Protein AF-A0A1F9B0J6-F1 (afdb_monomer_lite)

Secondary structure (DSSP, 8-state):
-PPPPPHHHHHHHHHHHHHHHHHH----HHHHHH-SS--EEEEEEEETTS-EEEEEEEE--S-HHHHHHHHHHHHHTPSPPPP-TT--SSEEEEEEEE---

Radius of gyration: 14.73 Å; chains: 1; bounding box: 30×20×51 Å

Structure (mmCIF, N/CA/C/O backbone):
data_AF-A0A1F9B0J6-F1
#
_entry.id   AF-A0A1F9B0J6-F1
#
loop_
_atom_site.group_PDB
_atom_site.id
_atom_site.type_symbol
_atom_site.label_atom_id
_atom_site.label_alt_id
_atom_site.label_comp_id
_atom_site.label_asym_id
_atom_site.label_entity_id
_atom_site.label_seq_id
_atom_site.pdbx_PDB_ins_code
_atom_site.Cartn_x
_atom_site.Cartn_y
_atom_site.Cartn_z
_atom_site.occupancy
_atom_site.B_iso_or_equiv
_atom_site.auth_seq_id
_atom_site.auth_comp_id
_atom_site.auth_asym_id
_atom_site.auth_atom_id
_atom_site.pdbx_PDB_model_num
ATOM 1 N N . ALA A 1 1 ? -6.252 -5.030 30.676 1.00 46.53 1 ALA A N 1
ATOM 2 C CA . ALA A 1 1 ? -5.762 -4.214 29.547 1.00 46.53 1 ALA A CA 1
ATOM 3 C C . ALA A 1 1 ? -5.710 -5.083 28.290 1.00 46.53 1 ALA A C 1
ATOM 5 O O . ALA A 1 1 ? -5.412 -6.268 28.442 1.00 46.53 1 ALA A O 1
ATOM 6 N N . PRO A 1 2 ? -6.030 -4.563 27.091 1.00 57.66 2 PRO A N 1
ATOM 7 C CA . PRO A 1 2 ? -5.771 -5.282 25.844 1.00 57.66 2 PRO A CA 1
ATOM 8 C C . PRO A 1 2 ? -4.270 -5.579 25.730 1.00 57.66 2 PRO A C 1
ATOM 10 O O . PRO A 1 2 ? -3.437 -4.765 26.130 1.00 57.66 2 PRO A O 1
ATOM 13 N N . ARG A 1 3 ? -3.923 -6.779 25.261 1.00 60.94 3 ARG A N 1
ATOM 14 C CA . ARG A 1 3 ? -2.525 -7.182 25.078 1.00 60.94 3 ARG A CA 1
ATOM 15 C C . ARG A 1 3 ? -1.986 -6.466 23.830 1.00 60.94 3 ARG A C 1
ATOM 17 O O . ARG A 1 3 ? -2.671 -6.532 22.809 1.00 60.94 3 ARG A O 1
ATOM 24 N N . PRO A 1 4 ? -0.812 -5.811 23.889 1.00 70.81 4 PRO A N 1
ATOM 25 C CA . PRO A 1 4 ? -0.221 -5.197 22.705 1.00 70.81 4 PRO A CA 1
ATOM 26 C C . PRO A 1 4 ? -0.011 -6.253 21.614 1.00 70.81 4 PRO A C 1
ATOM 28 O O . PRO A 1 4 ? 0.264 -7.423 21.907 1.00 70.81 4 PRO A O 1
ATOM 31 N N . LEU A 1 5 ? -0.188 -5.845 20.358 1.00 77.75 5 LEU A N 1
ATOM 32 C CA . LEU A 1 5 ? 0.046 -6.705 19.206 1.00 77.75 5 LEU A CA 1
ATOM 33 C C . LEU A 1 5 ? 1.538 -7.071 19.147 1.00 77.75 5 LEU A C 1
ATOM 35 O O . LEU A 1 5 ? 2.395 -6.196 19.193 1.00 77.75 5 LEU A O 1
ATOM 39 N N . SER A 1 6 ? 1.850 -8.364 19.082 1.00 85.62 6 SER A N 1
ATOM 40 C CA . SER A 1 6 ? 3.230 -8.848 18.952 1.00 85.62 6 SER A CA 1
ATOM 41 C C . SER A 1 6 ? 3.745 -8.672 17.523 1.00 85.62 6 SER A C 1
ATOM 43 O O . SER A 1 6 ? 2.962 -8.853 16.590 1.00 85.62 6 SER A O 1
ATOM 45 N N . GLU A 1 7 ? 5.055 -8.477 17.349 1.00 84.88 7 GLU A N 1
ATOM 46 C CA . GLU A 1 7 ? 5.732 -8.381 16.039 1.00 84.88 7 GLU A CA 1
ATOM 47 C C . GLU A 1 7 ? 5.306 -9.505 15.079 1.00 84.88 7 GLU A C 1
ATOM 49 O O . GLU A 1 7 ? 4.753 -9.239 14.020 1.00 84.88 7 GLU A O 1
ATOM 54 N N . SER A 1 8 ? 5.350 -10.765 15.527 1.00 88.31 8 SER A N 1
ATOM 55 C CA . SER A 1 8 ? 4.934 -11.921 14.711 1.00 88.31 8 SER A CA 1
ATOM 56 C C . SER A 1 8 ? 3.490 -11.852 14.179 1.00 88.31 8 SER A C 1
ATOM 58 O O . SER A 1 8 ? 3.186 -12.420 13.129 1.00 88.31 8 SER A O 1
ATOM 60 N N . LYS A 1 9 ? 2.568 -11.180 14.883 1.00 88.75 9 LYS A N 1
ATOM 61 C CA . LYS A 1 9 ? 1.182 -11.015 14.409 1.00 88.75 9 LYS A CA 1
ATOM 62 C C . LYS A 1 9 ? 1.066 -9.882 13.387 1.00 88.75 9 LYS A C 1
ATOM 64 O O . LYS A 1 9 ? 0.235 -9.988 12.487 1.00 88.75 9 LYS A O 1
ATOM 69 N N . LEU A 1 10 ? 1.872 -8.826 13.525 1.00 91.06 10 LEU A N 1
ATOM 70 C CA . LEU A 1 10 ? 1.995 -7.783 12.505 1.00 91.06 10 LEU A CA 1
ATOM 71 C C . LEU A 1 10 ? 2.580 -8.366 11.220 1.00 91.06 10 LEU A C 1
ATOM 73 O O . LEU A 1 10 ? 1.993 -8.172 10.163 1.00 91.06 10 LEU A O 1
ATOM 77 N N . ASP A 1 11 ? 3.632 -9.176 11.320 1.00 92.88 11 ASP A N 1
ATOM 78 C CA . ASP A 1 11 ? 4.252 -9.823 10.158 1.00 92.88 11 ASP A CA 1
ATOM 79 C C . ASP A 1 11 ? 3.262 -10.721 9.409 1.00 92.88 11 ASP A C 1
ATOM 81 O O . ASP A 1 11 ? 3.160 -10.675 8.184 1.00 92.88 11 ASP A O 1
ATOM 85 N N . GLN A 1 12 ? 2.461 -11.500 10.143 1.00 94.38 12 GLN A N 1
ATOM 86 C CA . GLN A 1 12 ? 1.388 -12.303 9.551 1.00 94.38 12 GLN A CA 1
ATOM 87 C C . GLN A 1 12 ? 0.332 -11.435 8.862 1.00 94.38 12 GLN A C 1
ATOM 89 O O . GLN A 1 12 ? -0.164 -11.791 7.794 1.00 94.38 12 GLN A O 1
ATOM 94 N N . TYR A 1 13 ? -0.032 -10.303 9.463 1.00 95.44 13 TYR A N 1
ATOM 95 C CA . TYR A 1 13 ? -0.984 -9.374 8.870 1.00 95.44 13 TYR A CA 1
ATOM 96 C C . TYR A 1 13 ? -0.431 -8.739 7.583 1.00 95.44 13 TYR A C 1
ATOM 98 O O . TYR A 1 13 ? -1.109 -8.767 6.554 1.00 95.44 13 TYR A O 1
ATOM 106 N N . TYR A 1 14 ? 0.821 -8.277 7.595 1.00 95.81 14 TYR A N 1
ATOM 107 C CA . TYR A 1 14 ? 1.509 -7.756 6.412 1.00 95.81 14 TYR A CA 1
ATOM 108 C C . TYR A 1 14 ? 1.650 -8.812 5.315 1.00 95.81 14 TYR A C 1
ATOM 110 O O . TYR A 1 14 ? 1.371 -8.525 4.152 1.00 95.81 14 TYR A O 1
ATOM 118 N N . GLY A 1 15 ? 1.963 -10.059 5.672 1.00 95.81 15 GLY A N 1
ATOM 119 C CA . GLY A 1 15 ? 1.990 -11.175 4.727 1.00 95.81 15 GLY A CA 1
ATOM 120 C C . GLY A 1 15 ? 0.637 -11.413 4.048 1.00 95.81 15 GLY A C 1
ATOM 121 O O . GLY A 1 15 ? 0.587 -11.677 2.848 1.00 95.81 15 GLY A O 1
ATOM 122 N N . ARG A 1 16 ? -0.478 -11.258 4.774 1.00 97.06 16 ARG A N 1
ATOM 123 C CA . ARG A 1 16 ? -1.832 -11.377 4.201 1.00 97.06 16 ARG A CA 1
ATOM 124 C C . ARG A 1 16 ? -2.188 -10.211 3.282 1.00 97.06 16 ARG A C 1
ATOM 126 O O . ARG A 1 16 ? -2.845 -10.438 2.269 1.00 97.06 16 ARG A O 1
ATOM 133 N N . ILE A 1 17 ? -1.770 -8.991 3.622 1.00 97.31 17 ILE A N 1
ATOM 134 C CA . ILE A 1 17 ? -1.905 -7.830 2.729 1.00 97.31 17 ILE A CA 1
ATOM 135 C C . ILE A 1 17 ? -1.138 -8.097 1.434 1.00 97.31 17 ILE A C 1
ATOM 137 O O . ILE A 1 17 ? -1.713 -7.998 0.351 1.00 97.31 17 ILE A O 1
ATOM 141 N N . TRP A 1 18 ? 0.131 -8.495 1.547 1.00 95.50 18 TRP A N 1
ATOM 142 C CA . TRP A 1 18 ? 0.978 -8.743 0.386 1.00 95.50 18 TRP A CA 1
ATOM 143 C C . TRP A 1 18 ? 0.448 -9.873 -0.493 1.00 95.50 18 TRP A C 1
ATOM 145 O O . TRP A 1 18 ? 0.375 -9.708 -1.706 1.00 95.50 18 TRP A O 1
ATOM 155 N N . ALA A 1 19 ? -0.001 -10.984 0.099 1.00 95.25 19 ALA A N 1
ATOM 156 C CA . ALA A 1 19 ? -0.608 -12.085 -0.647 1.00 95.25 19 ALA A CA 1
ATOM 157 C C . ALA A 1 19 ? -1.798 -11.610 -1.495 1.00 95.25 19 ALA A C 1
ATOM 159 O O . ALA A 1 19 ? -1.870 -11.924 -2.681 1.00 95.25 19 ALA A O 1
ATOM 160 N N . LYS A 1 20 ? -2.679 -10.783 -0.919 1.00 95.81 20 LYS A N 1
ATOM 161 C CA . LYS A 1 20 ? -3.842 -10.248 -1.633 1.00 95.81 20 LYS A CA 1
ATOM 162 C C . LYS A 1 20 ? -3.455 -9.289 -2.761 1.00 95.81 20 LYS A C 1
ATOM 164 O O . LYS A 1 20 ? -4.045 -9.325 -3.835 1.00 95.81 20 LYS A O 1
ATOM 169 N N . ILE A 1 21 ? -2.456 -8.439 -2.536 1.00 95.62 21 ILE A N 1
ATOM 170 C CA . ILE A 1 21 ? -1.941 -7.535 -3.574 1.00 95.62 21 ILE A CA 1
ATOM 171 C C . ILE A 1 21 ? -1.290 -8.335 -4.701 1.00 95.62 21 ILE A C 1
ATOM 173 O O . ILE A 1 21 ? -1.507 -8.024 -5.871 1.00 95.62 21 ILE A O 1
ATOM 177 N N . LYS A 1 22 ? -0.548 -9.395 -4.364 1.00 91.94 22 LYS A N 1
ATOM 178 C CA . LYS A 1 22 ? 0.141 -10.253 -5.331 1.00 91.94 22 LYS A CA 1
ATOM 179 C C . LYS A 1 22 ? -0.828 -10.960 -6.283 1.00 91.94 22 LYS A C 1
ATOM 181 O O . LYS A 1 22 ? -0.495 -11.121 -7.449 1.00 91.94 22 LYS A O 1
ATOM 186 N N . GLU A 1 23 ? -2.043 -11.294 -5.842 1.00 91.94 23 GLU A N 1
ATOM 187 C CA . GLU A 1 23 ? -3.104 -11.821 -6.723 1.00 91.94 23 GLU A CA 1
ATOM 188 C C . GLU A 1 23 ? -3.507 -10.829 -7.831 1.00 91.94 23 GLU A C 1
ATOM 190 O O . GLU A 1 23 ? -3.904 -11.235 -8.923 1.00 91.94 23 GLU A O 1
ATOM 195 N N . ALA A 1 24 ? -3.392 -9.525 -7.567 1.00 88.00 24 ALA A N 1
ATOM 196 C CA . ALA A 1 24 ? -3.695 -8.458 -8.519 1.00 88.00 24 ALA A CA 1
ATOM 197 C C . ALA A 1 24 ? -2.453 -7.893 -9.235 1.00 88.00 24 ALA A C 1
ATOM 199 O O . ALA A 1 24 ? -2.595 -7.101 -10.175 1.00 88.00 24 ALA A O 1
ATOM 200 N N . TRP A 1 25 ? -1.254 -8.278 -8.793 1.00 88.94 25 TRP A N 1
ATOM 201 C CA . TRP A 1 25 ? 0.026 -7.836 -9.331 1.00 88.94 25 TRP A CA 1
ATOM 202 C C . TRP A 1 25 ? 0.401 -8.673 -10.553 1.00 88.94 25 TRP A C 1
ATOM 204 O O . TRP A 1 25 ? 0.863 -9.806 -10.448 1.00 88.94 25 TRP A O 1
ATOM 214 N N . THR A 1 26 ? 0.174 -8.117 -11.740 1.00 80.25 26 THR A N 1
ATOM 215 C CA . THR A 1 26 ? 0.516 -8.761 -13.013 1.00 80.25 26 THR A CA 1
ATOM 216 C C . THR A 1 26 ? 1.528 -7.893 -13.738 1.00 80.25 26 THR A C 1
ATOM 218 O O . THR A 1 26 ? 1.140 -6.865 -14.286 1.00 80.25 26 THR A O 1
ATOM 221 N N . ILE A 1 27 ? 2.801 -8.299 -13.750 1.00 72.06 27 ILE A N 1
ATOM 222 C CA . ILE A 1 27 ? 3.840 -7.643 -14.548 1.00 72.06 27 ILE A CA 1
ATOM 223 C C . ILE A 1 27 ? 3.974 -8.371 -15.892 1.00 72.06 27 ILE A C 1
ATOM 225 O O . ILE A 1 27 ? 4.234 -9.574 -15.895 1.00 72.06 27 ILE A O 1
ATOM 229 N N . PRO A 1 28 ? 3.805 -7.687 -17.036 1.00 68.25 28 PRO A N 1
ATOM 230 C CA . PRO A 1 28 ? 4.124 -8.260 -18.336 1.00 68.25 28 PRO A CA 1
ATOM 231 C C . PRO A 1 28 ? 5.610 -8.641 -18.433 1.00 68.25 28 PRO A C 1
ATOM 233 O O . PRO A 1 28 ? 6.478 -7.858 -18.049 1.00 68.25 28 PRO A O 1
ATOM 236 N N . GLU A 1 29 ? 5.926 -9.813 -18.992 1.00 67.50 29 GLU A N 1
ATOM 237 C CA . GLU A 1 29 ? 7.314 -10.304 -19.111 1.00 67.50 29 GLU A CA 1
ATOM 238 C C . GLU A 1 29 ? 8.258 -9.343 -19.850 1.00 67.50 29 GLU A C 1
ATOM 240 O O . GLU A 1 29 ? 9.465 -9.368 -19.625 1.00 67.50 29 GLU A O 1
ATOM 245 N N . ASN A 1 30 ? 7.732 -8.505 -20.746 1.00 66.25 30 ASN A N 1
ATOM 246 C CA . ASN A 1 30 ? 8.518 -7.508 -21.470 1.00 66.25 30 ASN A CA 1
ATOM 247 C C . ASN A 1 30 ? 8.994 -6.357 -20.572 1.00 66.25 30 ASN A C 1
ATOM 249 O O . ASN A 1 30 ? 10.052 -5.809 -20.845 1.00 66.25 30 ASN A O 1
ATOM 253 N N . VAL A 1 31 ? 8.270 -6.035 -19.493 1.00 66.44 31 VAL A N 1
ATOM 254 C CA . VAL A 1 31 ? 8.717 -5.040 -18.504 1.00 66.44 31 VAL A CA 1
ATOM 255 C C . VAL A 1 31 ? 9.892 -5.614 -17.708 1.00 66.44 31 VAL A C 1
ATOM 257 O O . VAL A 1 31 ? 10.936 -4.985 -17.626 1.00 66.44 31 VAL A O 1
ATOM 260 N N . LEU A 1 32 ? 9.792 -6.869 -17.248 1.00 66.94 32 LEU A N 1
ATOM 261 C CA . LEU A 1 32 ? 10.843 -7.537 -16.460 1.00 66.94 32 LEU A CA 1
ATOM 262 C C . LEU A 1 32 ? 12.203 -7.644 -17.176 1.00 66.94 32 LEU A C 1
ATOM 264 O O . LEU A 1 32 ? 13.235 -7.722 -16.519 1.00 66.94 32 LEU A O 1
ATOM 268 N N . LYS A 1 33 ? 12.219 -7.689 -18.514 1.00 62.19 33 LYS A N 1
ATOM 269 C CA . LYS A 1 33 ? 13.447 -7.890 -19.306 1.00 62.19 33 LYS A CA 1
ATOM 270 C C . LYS A 1 33 ? 14.239 -6.611 -19.570 1.00 62.19 33 LYS A C 1
ATOM 272 O O . LYS A 1 33 ? 15.429 -6.708 -19.858 1.00 62.19 33 LYS A O 1
ATOM 277 N N . GLU A 1 34 ? 13.602 -5.445 -19.509 1.00 61.31 34 GLU A N 1
ATOM 278 C CA . GLU A 1 34 ? 14.223 -4.164 -19.881 1.00 61.31 34 GLU A CA 1
ATOM 279 C C . GLU A 1 34 ? 14.616 -3.314 -18.668 1.00 61.31 34 GLU A C 1
ATOM 281 O O . GLU A 1 34 ? 15.428 -2.397 -18.791 1.00 61.31 34 GLU A O 1
ATOM 286 N N . THR A 1 35 ? 14.077 -3.621 -17.488 1.00 60.81 35 THR A N 1
ATOM 287 C CA . THR A 1 35 ? 14.118 -2.702 -16.354 1.00 60.81 35 THR A CA 1
ATOM 288 C C . THR A 1 35 ? 14.944 -3.255 -15.197 1.00 60.81 35 THR A C 1
ATOM 290 O O . THR A 1 35 ? 14.460 -4.024 -14.366 1.00 60.81 35 THR A O 1
ATOM 293 N N . VAL A 1 36 ? 16.208 -2.840 -15.145 1.00 67.12 36 VAL A N 1
ATOM 294 C CA . VAL A 1 36 ? 17.086 -3.034 -13.986 1.00 67.12 36 VAL A CA 1
ATOM 295 C C . VAL A 1 36 ? 16.753 -1.927 -12.971 1.00 67.12 36 VAL A C 1
ATOM 297 O O . VAL A 1 36 ? 16.646 -0.767 -13.359 1.00 67.12 36 VAL A O 1
ATOM 300 N N . ASP A 1 37 ? 16.553 -2.280 -11.699 1.00 78.88 37 ASP A N 1
ATOM 301 C CA . ASP A 1 37 ? 16.377 -1.356 -10.556 1.00 78.88 37 ASP A CA 1
ATOM 302 C C . ASP A 1 37 ? 15.033 -0.597 -10.413 1.00 78.88 37 ASP A C 1
ATOM 304 O O . ASP A 1 37 ? 14.996 0.506 -9.858 1.00 78.88 37 ASP A O 1
ATOM 308 N N . LEU A 1 38 ? 13.895 -1.173 -10.828 1.00 87.94 38 LEU A N 1
ATOM 309 C CA . LEU A 1 38 ? 12.591 -0.565 -10.510 1.00 87.94 38 LEU A CA 1
ATOM 310 C C . LEU A 1 38 ? 12.236 -0.718 -9.029 1.00 87.94 38 LEU A C 1
ATOM 312 O O . LEU A 1 38 ? 12.137 -1.824 -8.501 1.00 87.94 38 LEU A O 1
ATOM 316 N N . GLU A 1 39 ? 11.937 0.405 -8.382 1.00 92.94 39 GLU A N 1
ATOM 317 C CA . GLU A 1 39 ? 11.360 0.422 -7.042 1.00 92.94 39 GLU A CA 1
ATOM 318 C C . GLU A 1 39 ? 10.244 1.463 -6.953 1.00 92.94 39 GLU A C 1
ATOM 320 O O . GLU A 1 39 ? 10.490 2.667 -7.048 1.00 92.94 39 GLU A O 1
ATOM 325 N N . THR A 1 40 ? 9.026 0.993 -6.693 1.00 95.44 40 THR A N 1
ATOM 326 C CA . THR A 1 40 ? 7.872 1.845 -6.386 1.00 95.44 40 THR A CA 1
ATOM 327 C C . THR A 1 40 ? 7.452 1.603 -4.945 1.00 95.44 40 THR A C 1
ATOM 329 O O . THR A 1 40 ? 7.245 0.459 -4.540 1.00 95.44 40 THR A O 1
ATOM 332 N N . VAL A 1 41 ? 7.289 2.673 -4.169 1.00 97.62 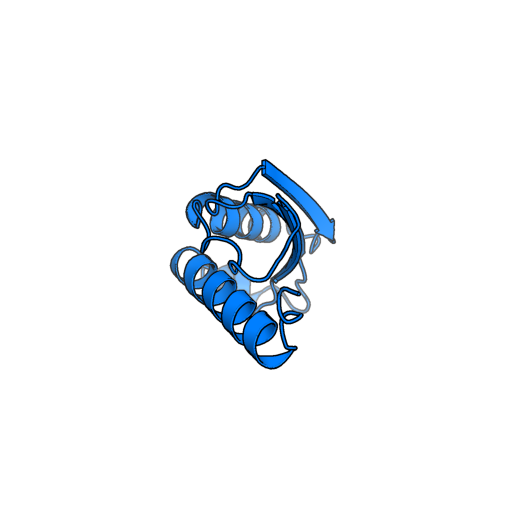41 VAL A N 1
ATOM 333 C CA . VAL A 1 41 ? 6.756 2.610 -2.805 1.00 97.62 41 VAL A CA 1
ATOM 334 C C . VAL A 1 41 ? 5.476 3.426 -2.739 1.00 97.62 41 VAL A C 1
ATOM 336 O O . VAL A 1 41 ? 5.463 4.614 -3.073 1.00 97.62 41 VAL A O 1
ATOM 339 N N . ILE A 1 42 ? 4.392 2.776 -2.325 1.00 98.31 42 ILE A N 1
ATOM 340 C CA . ILE A 1 42 ? 3.074 3.393 -2.178 1.00 98.31 42 ILE A CA 1
ATOM 341 C C . ILE A 1 42 ? 2.668 3.296 -0.718 1.00 98.31 42 ILE A C 1
ATOM 343 O O . ILE A 1 42 ? 2.604 2.199 -0.162 1.00 98.31 42 ILE A O 1
ATOM 347 N N . VAL A 1 43 ? 2.375 4.442 -0.115 1.00 98.50 43 VAL A N 1
ATOM 348 C CA . VAL A 1 43 ? 1.794 4.504 1.223 1.00 98.50 43 VAL A CA 1
ATOM 349 C C . VAL A 1 43 ? 0.291 4.314 1.105 1.00 98.50 43 VAL A C 1
ATOM 351 O O . VAL A 1 43 ? -0.336 4.853 0.192 1.00 98.50 43 VAL A O 1
ATOM 354 N N . VAL A 1 44 ? -0.273 3.515 2.007 1.00 98.31 44 VAL A N 1
ATOM 355 C CA . VAL A 1 44 ? -1.696 3.183 2.062 1.00 98.31 44 VAL A CA 1
ATOM 356 C C . VAL A 1 44 ? -2.201 3.363 3.486 1.00 98.31 44 VAL A C 1
ATOM 358 O O . VAL A 1 44 ? -1.613 2.820 4.421 1.00 98.31 44 VAL A O 1
ATOM 361 N N . ILE A 1 45 ? -3.324 4.066 3.639 1.00 98.19 45 ILE A N 1
ATOM 362 C CA . ILE A 1 45 ? -4.072 4.137 4.897 1.00 98.19 45 ILE A CA 1
ATOM 363 C C . ILE A 1 45 ? -5.240 3.153 4.824 1.00 98.19 45 ILE A C 1
ATOM 365 O O . ILE A 1 45 ? -6.124 3.279 3.977 1.00 98.19 45 ILE A O 1
ATOM 369 N N . ILE A 1 46 ? -5.241 2.168 5.722 1.00 98.19 46 ILE A N 1
ATOM 370 C CA . ILE A 1 46 ? -6.225 1.081 5.775 1.00 98.19 46 ILE A CA 1
ATOM 371 C C . ILE A 1 46 ? -7.175 1.316 6.944 1.00 98.19 46 ILE A C 1
ATOM 373 O O . ILE A 1 46 ? -6.724 1.465 8.078 1.00 98.19 46 ILE A O 1
ATOM 377 N N . GLU A 1 47 ? -8.481 1.301 6.698 1.00 98.06 47 GLU A N 1
ATOM 378 C CA . GLU A 1 47 ? -9.506 1.369 7.741 1.00 98.06 47 GLU A CA 1
ATOM 379 C C . GLU A 1 47 ? -9.717 0.017 8.439 1.00 98.06 47 GLU A C 1
ATOM 381 O O . GLU A 1 47 ? -9.321 -1.045 7.960 1.00 98.06 47 GLU A O 1
ATOM 386 N N . ARG A 1 48 ? -10.392 0.036 9.593 1.00 96.12 48 ARG A N 1
ATOM 387 C CA . ARG A 1 48 ? -10.652 -1.158 10.417 1.00 96.12 48 ARG A CA 1
ATOM 388 C C . ARG A 1 48 ? -11.265 -2.337 9.650 1.00 96.12 48 ARG A C 1
ATOM 390 O O . ARG A 1 48 ? -10.975 -3.486 9.982 1.00 96.12 48 ARG A O 1
ATOM 397 N N . ASP A 1 49 ? -12.120 -2.057 8.673 1.00 96.88 49 ASP A N 1
ATOM 398 C CA . ASP A 1 49 ? -12.810 -3.046 7.837 1.00 96.88 49 ASP A CA 1
ATOM 399 C C . ASP A 1 49 ? -11.992 -3.502 6.615 1.00 96.88 49 ASP A C 1
ATOM 401 O O . ASP A 1 49 ? -12.447 -4.369 5.870 1.00 96.88 49 ASP A O 1
ATOM 405 N N . GLY A 1 50 ? -10.784 -2.963 6.437 1.00 97.31 50 GLY A N 1
ATOM 406 C CA . GLY A 1 50 ? -9.902 -3.257 5.315 1.00 97.31 50 GLY A CA 1
ATOM 407 C C . GLY A 1 50 ? -10.090 -2.341 4.105 1.00 97.31 50 GLY A C 1
ATOM 408 O O . GLY A 1 50 ? -9.372 -2.507 3.120 1.00 97.31 50 GLY A O 1
ATOM 409 N N . ARG A 1 51 ? -11.025 -1.379 4.136 1.00 98.25 51 ARG A N 1
ATOM 410 C CA . ARG A 1 51 ? -11.145 -0.382 3.060 1.00 98.25 51 ARG A CA 1
ATOM 411 C C . ARG A 1 51 ? -9.896 0.487 2.986 1.00 98.25 51 ARG A C 1
ATOM 413 O O . ARG A 1 51 ? -9.237 0.742 3.996 1.00 98.25 51 ARG A O 1
ATOM 420 N N . ILE A 1 52 ? -9.570 0.927 1.777 1.00 98.19 52 ILE A N 1
ATOM 421 C CA . ILE A 1 52 ? -8.442 1.825 1.549 1.00 98.19 52 ILE A CA 1
ATOM 422 C C . ILE A 1 52 ? -8.973 3.249 1.657 1.00 98.19 52 ILE A C 1
ATOM 424 O O . ILE A 1 52 ? -9.757 3.691 0.821 1.00 98.19 52 ILE A O 1
ATOM 428 N N . GLN A 1 53 ? -8.548 3.969 2.692 1.00 98.00 53 GLN A N 1
ATOM 429 C CA . GLN A 1 53 ? -8.914 5.370 2.868 1.00 98.00 53 GLN A CA 1
ATOM 430 C C . GLN A 1 53 ? -8.170 6.248 1.859 1.00 98.00 53 GLN A C 1
ATOM 432 O O . GLN A 1 53 ? -8.783 7.039 1.148 1.00 98.00 53 GLN A O 1
ATOM 437 N N . GLU A 1 54 ? -6.849 6.082 1.786 1.00 97.88 54 GLU A N 1
ATOM 438 C CA . GLU A 1 54 ? -5.962 6.846 0.909 1.00 97.88 54 GLU A CA 1
ATOM 439 C C . GLU A 1 54 ? -4.803 5.974 0.424 1.00 97.88 54 GLU A C 1
ATOM 441 O O . GLU A 1 54 ? -4.388 5.032 1.104 1.00 97.88 54 GLU A O 1
ATOM 446 N N . ALA A 1 55 ? -4.278 6.296 -0.761 1.00 97.94 55 ALA A N 1
ATOM 447 C CA . ALA A 1 55 ? -3.055 5.703 -1.287 1.00 97.94 55 ALA A CA 1
ATOM 448 C C . ALA A 1 55 ? -2.296 6.707 -2.164 1.00 97.94 55 ALA A C 1
ATOM 450 O O . ALA A 1 55 ? -2.882 7.291 -3.083 1.00 97.94 55 ALA A O 1
ATOM 451 N N . TRP A 1 56 ? -0.997 6.883 -1.920 1.00 98.19 56 TRP A N 1
ATOM 452 C CA . TRP A 1 56 ? -0.146 7.804 -2.679 1.00 98.19 56 TRP A CA 1
ATOM 453 C C . TRP A 1 56 ? 1.281 7.277 -2.835 1.00 98.19 56 TRP A C 1
ATOM 455 O O . TRP A 1 56 ? 1.754 6.452 -2.059 1.00 98.19 56 TRP A O 1
ATOM 465 N N . PHE A 1 57 ? 1.977 7.758 -3.864 1.00 98.12 57 PHE A N 1
ATOM 466 C CA . PHE A 1 57 ? 3.374 7.401 -4.098 1.00 98.12 57 PHE A CA 1
ATOM 467 C C . PHE A 1 57 ? 4.277 8.121 -3.095 1.00 98.12 57 PHE A C 1
ATOM 469 O O . PHE A 1 57 ? 4.309 9.350 -3.072 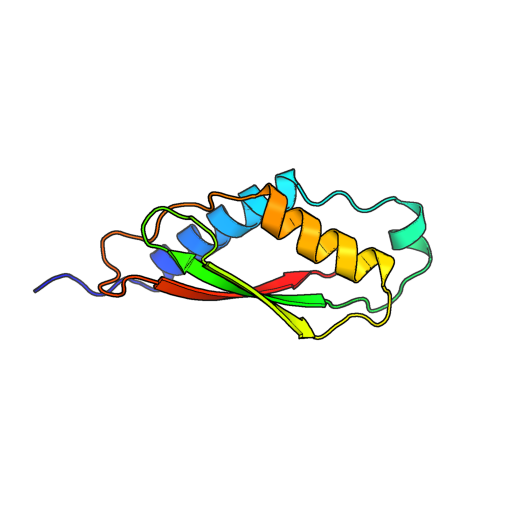1.00 98.12 57 PHE A O 1
ATOM 476 N N . GLU A 1 58 ? 5.041 7.357 -2.320 1.00 98.19 58 GLU A N 1
ATOM 477 C CA . GLU A 1 58 ? 6.202 7.860 -1.579 1.00 98.19 58 GLU A CA 1
ATOM 478 C C . GLU A 1 58 ? 7.434 7.883 -2.489 1.00 98.19 58 GLU A C 1
ATOM 480 O O . GLU A 1 58 ? 8.162 8.873 -2.540 1.00 98.19 58 GLU A O 1
ATOM 485 N N . LYS A 1 59 ? 7.627 6.813 -3.270 1.00 97.38 59 LYS A N 1
ATOM 486 C CA . LYS A 1 59 ? 8.694 6.695 -4.265 1.00 97.38 59 LYS A CA 1
ATOM 487 C C . LYS A 1 59 ? 8.130 6.148 -5.569 1.00 97.38 59 LYS A C 1
ATOM 489 O O . LYS A 1 59 ? 7.407 5.154 -5.576 1.00 97.38 59 LYS A O 1
ATOM 494 N N . LYS A 1 60 ? 8.494 6.794 -6.671 1.00 95.50 60 LYS A N 1
ATOM 495 C CA . LYS A 1 60 ? 8.248 6.313 -8.031 1.00 95.50 60 LYS A CA 1
ATOM 496 C C . LYS A 1 60 ? 9.502 5.648 -8.578 1.00 95.50 60 LYS A C 1
ATOM 498 O O . LYS A 1 60 ? 10.607 6.103 -8.284 1.00 95.50 60 LYS A O 1
ATOM 503 N N . SER A 1 61 ? 9.313 4.612 -9.386 1.00 92.88 61 SER A N 1
ATOM 504 C CA . SER A 1 61 ? 10.410 3.867 -10.011 1.00 92.88 61 SER A CA 1
ATOM 505 C C . SER A 1 61 ? 11.087 4.643 -11.142 1.00 92.88 61 SER A C 1
ATOM 507 O O . SER A 1 61 ? 12.230 4.361 -11.483 1.00 92.88 61 SER A O 1
ATOM 509 N N . GLY A 1 62 ? 10.390 5.634 -11.709 1.00 90.94 62 GLY A N 1
ATOM 510 C CA . GLY A 1 62 ? 10.799 6.329 -12.931 1.00 90.94 62 GLY A CA 1
ATOM 511 C C . GLY A 1 62 ? 10.178 5.732 -14.197 1.00 90.94 62 GLY A C 1
ATOM 512 O O . GLY A 1 62 ? 10.206 6.388 -15.235 1.00 90.94 62 GLY A O 1
ATOM 513 N N . ASP A 1 63 ? 9.555 4.553 -14.102 1.00 90.06 63 ASP A N 1
ATOM 514 C CA . ASP A 1 63 ? 8.730 3.959 -15.153 1.00 90.06 63 ASP A CA 1
ATOM 515 C C . ASP A 1 63 ? 7.242 4.155 -14.821 1.00 90.06 63 ASP A C 1
ATOM 517 O O . ASP A 1 63 ? 6.700 3.591 -13.864 1.00 90.06 63 ASP A O 1
ATOM 521 N N . GLU A 1 64 ? 6.559 4.983 -15.616 1.00 91.12 64 GLU A N 1
ATOM 522 C CA . GLU A 1 64 ? 5.154 5.319 -15.371 1.00 91.12 64 GLU A CA 1
ATOM 523 C C . GLU A 1 64 ? 4.219 4.112 -15.494 1.00 91.12 64 GLU A C 1
ATOM 525 O O . GLU A 1 64 ? 3.200 4.060 -14.800 1.00 91.12 64 GLU A O 1
ATOM 530 N N . LEU A 1 65 ? 4.532 3.153 -16.370 1.00 88.88 65 LEU A N 1
ATOM 531 C CA . LEU A 1 65 ? 3.708 1.966 -16.567 1.00 88.88 65 LEU A CA 1
ATOM 532 C C . LEU A 1 65 ? 3.805 1.060 -15.337 1.00 88.88 65 LEU A C 1
ATOM 534 O O . LEU A 1 65 ? 2.774 0.649 -14.800 1.00 88.88 65 LEU A O 1
ATOM 538 N N . TYR A 1 66 ? 5.018 0.815 -14.846 1.00 90.00 66 TYR A N 1
ATOM 539 C CA . TYR A 1 66 ? 5.259 0.040 -13.634 1.00 90.00 66 TYR A CA 1
ATOM 540 C C . TYR A 1 66 ? 4.615 0.689 -12.400 1.00 90.00 66 TYR A C 1
ATOM 542 O O . TYR A 1 66 ? 3.887 0.026 -11.654 1.00 90.00 66 TYR A O 1
ATOM 550 N N . ASP A 1 67 ? 4.778 2.004 -12.230 1.00 93.44 67 ASP A N 1
ATOM 551 C CA . ASP A 1 67 ? 4.158 2.759 -11.136 1.00 93.44 67 ASP A CA 1
ATOM 552 C C . ASP A 1 67 ? 2.620 2.668 -11.172 1.00 93.44 67 ASP A C 1
ATOM 554 O O . ASP A 1 67 ? 1.963 2.452 -10.145 1.00 93.44 67 ASP A O 1
ATOM 558 N N . GLN A 1 68 ? 2.018 2.802 -12.359 1.00 93.12 68 GLN A N 1
ATOM 559 C CA . GLN A 1 68 ? 0.569 2.671 -12.537 1.00 93.12 68 GLN A CA 1
ATOM 560 C C . GLN A 1 68 ? 0.078 1.258 -12.242 1.00 93.12 68 GLN A C 1
ATOM 562 O O . GLN A 1 68 ? -0.987 1.083 -11.640 1.00 93.12 68 GLN A O 1
ATOM 567 N N . MET A 1 69 ? 0.839 0.244 -12.648 1.00 92.50 69 MET A N 1
ATOM 568 C CA . MET A 1 69 ? 0.525 -1.140 -12.327 1.00 92.50 69 MET A CA 1
ATOM 569 C C . MET A 1 69 ? 0.539 -1.356 -10.812 1.00 92.50 69 MET A C 1
ATOM 571 O O . MET A 1 69 ? -0.361 -2.026 -10.300 1.00 92.50 69 MET A O 1
ATOM 575 N N . ALA A 1 70 ? 1.506 -0.771 -10.090 1.00 94.81 70 ALA A N 1
ATOM 576 C CA . ALA A 1 70 ? 1.655 -0.965 -8.644 1.00 94.81 70 ALA A CA 1
ATOM 577 C C . ALA A 1 70 ? 0.450 -0.381 -7.906 1.00 94.81 70 ALA A C 1
ATOM 579 O O . ALA A 1 70 ? -0.224 -1.060 -7.123 1.00 94.81 70 ALA A O 1
ATOM 580 N N . LEU A 1 71 ? 0.081 0.852 -8.264 1.00 96.44 71 LEU A N 1
ATOM 581 C CA . LEU A 1 71 ? -1.111 1.500 -7.728 1.00 96.44 71 LEU A CA 1
ATOM 582 C C . LEU A 1 71 ? -2.392 0.731 -8.080 1.00 96.44 71 LEU A C 1
ATOM 584 O O . LEU A 1 71 ? -3.305 0.626 -7.258 1.00 96.44 71 LEU A O 1
ATOM 588 N N . ARG A 1 72 ? -2.478 0.169 -9.291 1.00 95.38 72 ARG A N 1
ATOM 589 C CA . ARG A 1 72 ? -3.633 -0.629 -9.718 1.00 95.38 72 ARG A CA 1
ATOM 590 C C . ARG A 1 72 ? -3.758 -1.928 -8.926 1.00 95.38 72 ARG A C 1
ATOM 592 O O . ARG A 1 72 ? -4.886 -2.305 -8.613 1.00 95.38 72 ARG A O 1
ATOM 599 N N . ALA A 1 73 ? -2.652 -2.595 -8.605 1.00 96.12 73 ALA A N 1
ATOM 600 C CA . ALA A 1 73 ? -2.666 -3.808 -7.791 1.00 96.12 73 ALA A CA 1
ATOM 601 C C . ALA A 1 73 ? -3.198 -3.528 -6.379 1.00 96.12 73 ALA A C 1
ATOM 603 O O . ALA A 1 73 ? -4.086 -4.242 -5.920 1.00 96.12 73 ALA A O 1
ATOM 604 N N . ILE A 1 74 ? -2.760 -2.431 -5.748 1.00 97.19 74 ILE A N 1
ATOM 605 C CA . ILE A 1 74 ? -3.293 -1.984 -4.450 1.00 97.19 74 ILE A CA 1
ATOM 606 C C . ILE A 1 74 ? -4.802 -1.740 -4.530 1.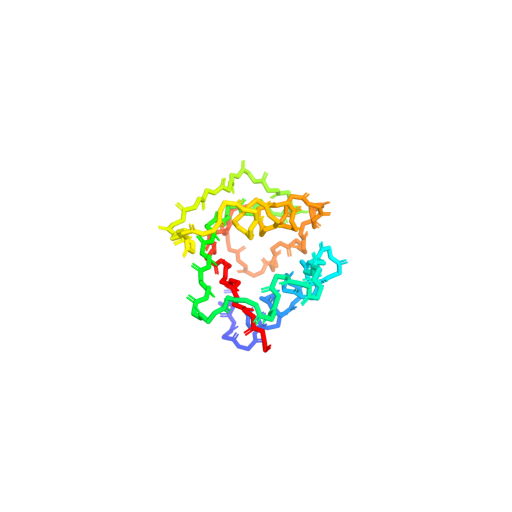00 97.19 74 ILE A C 1
ATOM 608 O O . ILE A 1 74 ? -5.560 -2.309 -3.751 1.00 97.19 74 ILE A O 1
ATOM 612 N N . LYS A 1 75 ? -5.257 -0.942 -5.504 1.00 96.19 75 LYS A N 1
ATOM 613 C CA . LYS A 1 75 ? -6.685 -0.611 -5.654 1.00 96.19 75 LYS A CA 1
ATOM 614 C C . LYS A 1 75 ? -7.553 -1.841 -5.932 1.00 96.19 75 LYS A C 1
ATOM 616 O O . LYS A 1 75 ? -8.670 -1.928 -5.444 1.00 96.19 75 LYS A O 1
ATOM 621 N N . LYS A 1 76 ? -7.051 -2.806 -6.708 1.00 96.19 76 LYS A N 1
ATOM 622 C CA . LYS A 1 76 ? -7.757 -4.071 -6.978 1.00 96.19 76 LYS A CA 1
ATOM 623 C C . LYS A 1 76 ? -7.819 -4.999 -5.766 1.00 96.19 76 LYS A C 1
ATOM 625 O O . LYS A 1 76 ? -8.716 -5.832 -5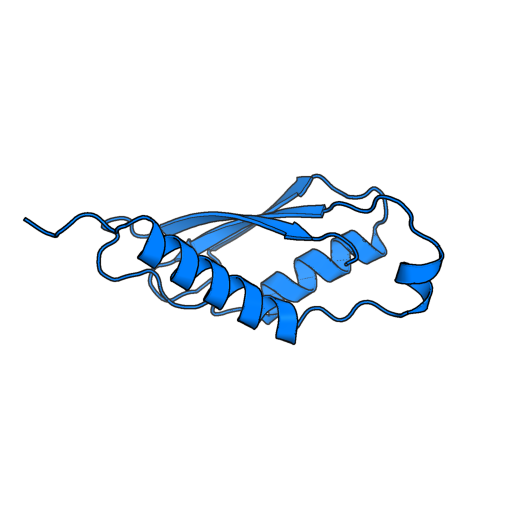.703 1.00 96.19 76 LYS A O 1
ATOM 630 N N . ALA A 1 77 ? -6.869 -4.882 -4.843 1.00 96.62 77 ALA A N 1
ATOM 631 C CA . ALA A 1 77 ? -6.839 -5.673 -3.623 1.00 96.62 77 ALA A CA 1
ATOM 632 C C . ALA A 1 77 ? -7.853 -5.184 -2.574 1.00 96.62 77 ALA A C 1
ATOM 634 O O . ALA A 1 77 ? -8.035 -5.855 -1.559 1.00 96.62 77 ALA A O 1
ATOM 635 N N . GLU A 1 78 ? -8.530 -4.053 -2.798 1.00 96.31 78 GLU A N 1
ATOM 636 C CA . GLU A 1 78 ? -9.558 -3.559 -1.889 1.00 96.31 78 GLU A CA 1
ATOM 637 C C . GLU A 1 78 ? -10.798 -4.488 -1.860 1.00 96.31 78 GLU A C 1
ATOM 639 O O . GLU A 1 78 ? -11.277 -4.915 -2.914 1.00 96.31 78 GLU A O 1
ATOM 644 N N . PRO A 1 79 ? -11.351 -4.814 -0.672 1.00 97.06 79 PRO A N 1
ATOM 645 C CA . PRO A 1 79 ? -10.846 -4.461 0.659 1.00 97.06 79 PRO A CA 1
ATOM 646 C C . PRO A 1 79 ? -9.643 -5.319 1.062 1.00 97.06 79 PRO A C 1
ATOM 648 O O . PRO A 1 79 ? -9.654 -6.533 0.874 1.00 97.06 79 PRO A O 1
ATOM 651 N N . LEU A 1 80 ? -8.624 -4.725 1.674 1.00 97.62 80 LEU A N 1
ATOM 652 C CA . LEU A 1 80 ? -7.513 -5.453 2.288 1.00 97.62 80 LEU A CA 1
ATOM 653 C C . LEU A 1 80 ? -7.993 -6.277 3.502 1.00 97.62 80 LEU A C 1
ATOM 655 O O . LEU A 1 80 ? -9.143 -6.153 3.928 1.00 97.62 80 LEU A O 1
ATOM 659 N N . PRO A 1 81 ? -7.165 -7.180 4.062 1.00 97.06 81 PRO A N 1
ATOM 660 C CA . PRO A 1 81 ? -7.515 -7.838 5.314 1.00 97.06 81 PRO A CA 1
ATOM 661 C C . PRO A 1 81 ? -7.861 -6.799 6.400 1.00 97.06 81 PRO A C 1
ATOM 663 O O . PRO A 1 81 ? -7.178 -5.784 6.499 1.00 97.06 81 PRO A O 1
ATOM 666 N N . PRO A 1 82 ? -8.899 -7.027 7.222 1.00 96.75 82 PRO A N 1
ATOM 667 C CA . PRO A 1 82 ? -9.273 -6.088 8.275 1.00 96.75 82 PRO A CA 1
ATOM 668 C C . PRO A 1 82 ? -8.169 -5.983 9.331 1.00 96.75 82 PRO A C 1
ATOM 670 O O . PRO A 1 82 ? -7.478 -6.974 9.604 1.00 96.75 82 PRO A O 1
ATOM 673 N N . LEU A 1 83 ? -8.040 -4.813 9.969 1.00 95.75 83 LEU A N 1
ATOM 674 C CA . LEU A 1 83 ? -7.003 -4.607 10.983 1.00 95.75 83 LEU A CA 1
ATOM 675 C C . LEU A 1 83 ? -7.165 -5.615 12.136 1.00 95.75 83 LEU A C 1
ATOM 677 O O . LEU A 1 83 ? -8.294 -5.850 12.595 1.00 95.75 83 LEU A O 1
ATOM 681 N N . PRO A 1 84 ? -6.057 -6.165 12.668 1.00 93.56 84 PRO A N 1
ATOM 682 C CA . PRO A 1 84 ? -6.063 -6.954 13.893 1.00 93.56 84 PRO A CA 1
ATOM 683 C C . PRO A 1 84 ? -6.883 -6.285 15.001 1.00 93.56 84 PRO A C 1
ATOM 685 O O . PRO A 1 84 ? -6.792 -5.076 15.228 1.00 93.56 84 PRO A O 1
ATOM 688 N N . ARG A 1 85 ? -7.694 -7.072 15.716 1.00 89.94 85 ARG A N 1
ATOM 689 C CA . ARG A 1 85 ? -8.570 -6.552 16.785 1.00 89.94 85 ARG A CA 1
ATOM 690 C C . ARG A 1 85 ? -7.772 -5.939 17.935 1.00 89.94 85 ARG A C 1
ATOM 692 O O . ARG A 1 85 ? -8.305 -5.125 18.678 1.00 89.94 85 ARG A O 1
ATOM 699 N N . GLU A 1 86 ? -6.517 -6.346 18.080 1.00 89.00 86 GLU A N 1
ATOM 700 C CA . GLU A 1 86 ? -5.586 -5.872 19.096 1.00 89.00 86 GLU A CA 1
ATOM 701 C C . GLU A 1 86 ? -5.036 -4.465 18.816 1.00 89.00 86 GLU A C 1
ATOM 703 O O . GLU A 1 86 ? -4.577 -3.816 19.752 1.00 89.00 86 GLU A O 1
ATOM 708 N N . LEU A 1 87 ? -5.102 -3.971 17.571 1.00 87.94 87 LEU A N 1
ATOM 709 C CA . LEU A 1 87 ? -4.802 -2.566 17.280 1.00 87.94 87 LEU A CA 1
ATOM 710 C C . LEU A 1 87 ? -5.934 -1.694 17.825 1.00 87.94 87 LEU A C 1
ATOM 712 O O . LEU A 1 87 ? -7.104 -1.932 17.527 1.00 87.94 87 LEU A O 1
ATOM 716 N N . SER A 1 88 ? -5.615 -0.674 18.617 1.00 84.81 88 SER A N 1
ATOM 717 C CA . SER A 1 88 ? -6.600 0.307 19.093 1.00 84.81 88 SER A CA 1
ATOM 718 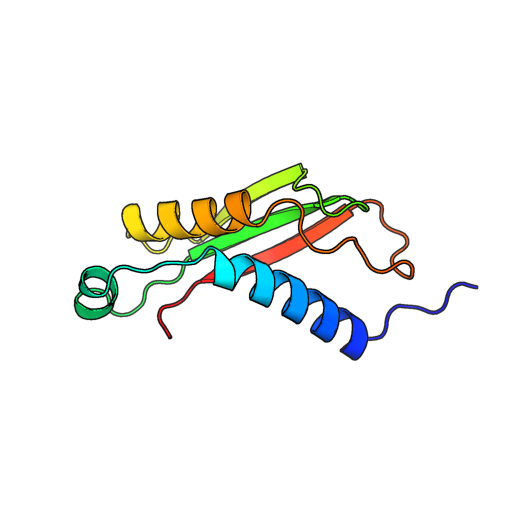C C . SER A 1 88 ? -7.023 1.283 17.999 1.00 84.81 88 SER A C 1
ATOM 720 O O . SER A 1 88 ? -8.162 1.752 17.997 1.00 84.81 88 SER A O 1
ATOM 722 N N . ASP A 1 89 ? -6.133 1.548 17.047 1.00 89.31 89 ASP A N 1
ATOM 723 C CA . ASP A 1 89 ? -6.285 2.633 16.084 1.00 89.31 89 ASP A CA 1
ATOM 724 C C . ASP A 1 89 ? -7.320 2.299 15.012 1.00 89.31 89 ASP A C 1
ATOM 726 O O . ASP A 1 89 ? -7.512 1.146 14.622 1.00 89.31 89 ASP A O 1
ATOM 730 N N . LYS A 1 90 ? -8.065 3.305 14.555 1.00 93.38 90 LYS A N 1
ATOM 731 C CA . LYS A 1 90 ? -9.113 3.100 13.540 1.00 93.38 90 LYS A CA 1
ATOM 732 C C . LYS A 1 90 ? -8.537 2.837 12.153 1.00 93.38 90 LYS A C 1
ATOM 734 O O . LYS A 1 90 ? -9.231 2.247 11.326 1.00 93.38 90 LYS A O 1
ATOM 739 N N . THR A 1 91 ? -7.301 3.268 11.943 1.00 96.44 91 THR A N 1
ATOM 740 C CA 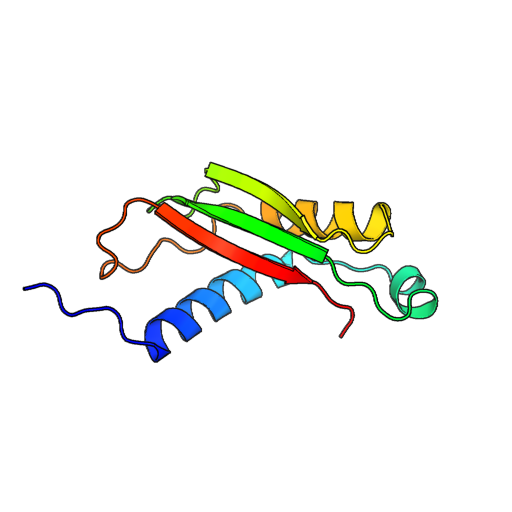. THR A 1 91 ? -6.570 3.165 10.693 1.00 96.44 91 THR A CA 1
ATOM 741 C C . THR A 1 91 ? -5.164 2.629 10.936 1.00 96.44 91 THR A C 1
ATOM 743 O O . THR A 1 91 ? -4.657 2.676 12.057 1.00 96.44 91 THR A O 1
ATOM 746 N N . LEU A 1 92 ? -4.545 2.110 9.880 1.00 96.44 92 LEU A N 1
ATOM 747 C CA . LEU A 1 92 ? -3.136 1.744 9.851 1.00 96.44 92 LEU A CA 1
ATOM 748 C C . LEU A 1 92 ? -2.506 2.290 8.570 1.00 96.44 92 LEU A C 1
ATOM 750 O O . LEU A 1 92 ? -3.003 2.008 7.482 1.00 96.44 92 LEU A O 1
ATOM 754 N N . GLU A 1 93 ? -1.417 3.035 8.712 1.00 97.31 93 GLU A N 1
ATOM 755 C CA . GLU A 1 93 ? -0.602 3.510 7.595 1.00 97.31 93 GLU A CA 1
ATOM 756 C C . GLU A 1 93 ? 0.563 2.543 7.358 1.00 97.31 93 GLU A C 1
ATOM 758 O O . GLU A 1 93 ? 1.280 2.190 8.297 1.00 97.31 93 GLU A O 1
ATOM 763 N N . ILE A 1 94 ? 0.736 2.091 6.116 1.00 96.94 94 ILE A N 1
ATOM 764 C CA . ILE A 1 94 ? 1.836 1.204 5.716 1.00 96.94 94 ILE A CA 1
ATOM 765 C C . ILE A 1 94 ? 2.431 1.635 4.376 1.00 96.94 94 ILE A C 1
ATOM 767 O O . ILE A 1 94 ? 1.706 2.081 3.490 1.00 96.94 94 ILE A O 1
ATOM 771 N N . GLY A 1 95 ? 3.736 1.427 4.203 1.00 97.50 95 GLY A N 1
ATOM 772 C CA . GLY A 1 95 ? 4.407 1.506 2.906 1.00 97.50 95 GLY A CA 1
ATOM 773 C C . GLY A 1 95 ? 4.468 0.133 2.240 1.00 97.50 95 GLY A C 1
ATOM 774 O O . GLY A 1 95 ? 4.953 -0.830 2.835 1.00 97.50 95 GLY A O 1
ATOM 775 N N . ILE A 1 96 ? 3.991 0.033 1.003 1.00 96.75 96 ILE A N 1
ATOM 776 C CA . ILE A 1 96 ? 4.043 -1.188 0.195 1.00 96.75 96 ILE A CA 1
ATOM 777 C C . ILE A 1 96 ? 5.080 -0.982 -0.901 1.00 96.75 96 ILE A C 1
ATOM 779 O O . ILE A 1 96 ? 4.936 -0.097 -1.746 1.00 96.75 96 ILE A O 1
ATOM 783 N N . ARG A 1 97 ? 6.130 -1.805 -0.868 1.00 95.31 97 ARG A N 1
ATOM 784 C CA . ARG A 1 97 ? 7.250 -1.748 -1.807 1.00 95.31 97 ARG A CA 1
ATOM 785 C C . ARG A 1 97 ? 7.078 -2.791 -2.906 1.00 95.31 97 ARG A C 1
ATOM 787 O O . ARG A 1 97 ? 6.909 -3.972 -2.616 1.00 95.31 97 ARG A O 1
ATOM 794 N N . PHE A 1 98 ? 7.178 -2.343 -4.149 1.00 92.69 98 PHE A N 1
ATOM 795 C CA . PHE A 1 98 ? 7.173 -3.170 -5.348 1.00 92.69 98 PHE A CA 1
ATOM 796 C C . PHE A 1 98 ? 8.550 -3.122 -5.995 1.00 92.69 98 PHE A C 1
ATOM 798 O O . PHE A 1 98 ? 9.015 -2.050 -6.385 1.00 92.69 98 PHE A O 1
ATOM 805 N N . PHE A 1 99 ? 9.161 -4.286 -6.165 1.00 87.56 99 PHE A N 1
ATOM 806 C CA . PHE A 1 99 ? 10.373 -4.495 -6.951 1.00 87.56 99 PHE A CA 1
ATOM 807 C C . PHE A 1 99 ? 10.167 -5.728 -7.853 1.00 87.56 99 PHE A C 1
ATOM 809 O O . PHE A 1 99 ? 9.375 -6.607 -7.491 1.00 87.56 99 PHE A O 1
ATOM 816 N N . PRO A 1 100 ? 10.812 -5.794 -9.029 1.00 77.19 100 PRO A N 1
ATOM 817 C CA . PRO A 1 100 ? 10.902 -7.021 -9.812 1.00 77.19 100 PRO A CA 1
ATOM 818 C C . PRO A 1 100 ? 11.641 -8.082 -8.979 1.00 77.19 100 PRO A C 1
ATOM 820 O O . PRO A 1 100 ? 12.772 -7.829 -8.566 1.00 77.19 100 PRO A O 1
ATOM 823 N N . ASP A 1 101 ? 10.989 -9.209 -8.677 1.00 63.56 101 ASP A N 1
ATOM 824 C CA . ASP A 1 101 ? 11.640 -10.396 -8.083 1.00 63.56 101 ASP A CA 1
ATOM 825 C C . ASP A 1 101 ? 12.678 -10.997 -9.054 1.00 63.56 101 ASP A C 1
ATOM 827 O O . ASP A 1 101 ? 12.401 -11.010 -10.280 1.00 63.56 101 ASP A O 1
#

pLDDT: mean 89.22, std 11.74, range [46.53, 98.5]

Sequence (101 aa):
APRPLSESKLDQYYGRIWAKIKEAWTIPENVLKETVDLETVIVVIIERDGRIQEAWFEKKSGDELYDQMALRAIKKAEPLPPLPRELSDKTLEIGIRFFPD

Foldseek 3Di:
DQDADDPVNVVVLVVQQVVLLVVQQDDDPVCLVPDDQFKWKKKFKAFQQQATPDIDTPDGRPDPVNNVSSVRSNVNSPSGHGDDPSDPDRIDIDIDMDDRD